Protein AF-A0A3N9NMX8-F1 (afdb_monomer_lite)

pLDDT: mean 79.66, std 17.97, range [36.88, 96.25]

Sequence (139 aa):
MKKQIQIDPLMAEMTDNIFALKDLDHPADLMERALEDVNKAFETLYENYNMSYDEFYTYIQFYNDGLSREIDELWDRIDSDIYDHYEQGTLLSFELNTWKSELIEWKENILAAIRDIIKAEYYDELHTDSTGIAYGEAA

Radius of gyration: 20.15 Å; chains: 1; bounding box: 71×31×55 Å

Secondary structure (DSSP, 8-state):
------HHHHHHHHHHHHHHHHT---HHHHHHHHHHHHHHHHHHHHHHH---HHHHHHHHHHH-HHHHHHHHHHHHHHSSTHHHHHHTT---HHHHHHHHHHHHHHHHHHHHHHHHHHHHHHSGGGTTT----------

Structure (mmCIF, N/CA/C/O backbone):
data_AF-A0A3N9NMX8-F1
#
_entry.id   AF-A0A3N9NMX8-F1
#
loop_
_atom_site.group_PDB
_atom_site.id
_atom_site.type_symbol
_atom_site.label_atom_id
_atom_site.label_alt_id
_atom_site.label_comp_id
_atom_site.label_asym_id
_atom_site.label_entity_id
_atom_site.label_seq_id
_atom_site.pdbx_PDB_ins_code
_atom_site.Cartn_x
_atom_site.Cartn_y
_atom_site.Cartn_z
_atom_site.occupancy
_atom_site.B_iso_or_equiv
_atom_site.auth_seq_id
_atom_site.auth_comp_id
_atom_site.auth_asym_id
_atom_site.auth_atom_id
_atom_site.pdbx_PDB_model_num
ATOM 1 N N . MET A 1 1 ? 14.004 16.207 -25.362 1.00 37.44 1 MET A N 1
ATOM 2 C CA . MET A 1 1 ? 14.351 16.835 -24.070 1.00 37.44 1 MET A CA 1
ATOM 3 C C . MET A 1 1 ? 14.410 15.698 -23.059 1.00 37.44 1 MET A C 1
ATOM 5 O O . MET A 1 1 ? 13.358 15.165 -22.742 1.00 37.44 1 MET A O 1
ATOM 9 N N . LYS A 1 2 ? 15.600 15.206 -22.688 1.00 37.22 2 LYS A N 1
ATOM 10 C CA . LYS A 1 2 ? 15.719 14.101 -21.720 1.00 37.22 2 LYS A CA 1
ATOM 11 C C . LYS A 1 2 ? 15.452 14.686 -20.329 1.00 37.22 2 LYS A C 1
ATOM 13 O O . LYS A 1 2 ? 16.229 15.524 -19.879 1.00 37.22 2 LYS A O 1
ATOM 18 N N . LYS A 1 3 ? 14.321 14.337 -19.704 1.00 44.69 3 LYS A N 1
ATOM 19 C CA . LYS A 1 3 ? 14.079 14.664 -18.293 1.00 44.69 3 LYS A CA 1
ATOM 20 C C . LYS A 1 3 ? 15.057 13.823 -17.480 1.00 44.69 3 LYS A C 1
ATOM 22 O O . LYS A 1 3 ? 15.066 12.604 -17.592 1.00 44.69 3 LYS A O 1
ATOM 27 N N . GLN A 1 4 ? 15.914 14.488 -16.722 1.00 45.00 4 GLN A N 1
ATOM 28 C CA . GLN A 1 4 ? 16.794 13.838 -15.767 1.00 45.00 4 GLN A CA 1
ATOM 29 C C . GLN A 1 4 ? 15.908 13.365 -14.612 1.00 45.00 4 GLN A C 1
ATOM 31 O O . GLN A 1 4 ? 15.436 14.189 -13.829 1.00 45.00 4 GLN A O 1
ATOM 36 N N . ILE A 1 5 ? 15.585 12.071 -14.581 1.00 53.12 5 ILE A N 1
ATOM 37 C CA . ILE A 1 5 ? 14.746 11.499 -13.529 1.00 53.12 5 ILE A CA 1
ATOM 38 C C . ILE A 1 5 ? 15.608 11.411 -12.270 1.00 53.12 5 ILE A C 1
ATOM 40 O O . ILE A 1 5 ? 16.591 10.674 -12.228 1.00 53.12 5 ILE A O 1
ATOM 44 N N . GLN A 1 6 ? 15.286 12.230 -11.270 1.00 55.78 6 GLN A N 1
ATOM 45 C CA . GLN A 1 6 ? 15.929 12.159 -9.966 1.00 55.78 6 GLN A CA 1
ATOM 46 C C . GLN A 1 6 ? 15.169 11.120 -9.149 1.00 55.78 6 GLN A C 1
ATOM 48 O O . GLN A 1 6 ? 14.043 11.358 -8.723 1.00 55.78 6 GLN A O 1
ATOM 53 N N . ILE A 1 7 ? 15.774 9.951 -8.980 1.00 55.81 7 ILE A N 1
ATOM 54 C CA . ILE A 1 7 ? 15.234 8.863 -8.159 1.00 55.81 7 ILE A CA 1
ATOM 55 C C . ILE A 1 7 ? 15.274 9.263 -6.668 1.00 55.81 7 ILE A C 1
ATOM 57 O O . ILE A 1 7 ? 14.380 8.905 -5.909 1.00 55.81 7 ILE A O 1
ATOM 61 N N . ASP A 1 8 ? 16.241 10.089 -6.254 1.00 58.47 8 ASP A N 1
ATOM 62 C CA . ASP A 1 8 ? 16.469 10.440 -4.842 1.00 58.47 8 ASP A CA 1
ATOM 63 C C . ASP A 1 8 ? 15.337 11.253 -4.161 1.00 58.47 8 ASP A C 1
ATOM 65 O O . ASP A 1 8 ? 14.988 10.928 -3.025 1.00 58.47 8 ASP A O 1
ATOM 69 N N . PRO A 1 9 ? 14.703 12.264 -4.796 1.00 60.41 9 PRO A N 1
ATOM 70 C CA . PRO A 1 9 ? 13.600 13.021 -4.193 1.00 60.41 9 PRO A CA 1
ATOM 71 C C . PRO A 1 9 ? 12.318 12.205 -4.005 1.00 60.41 9 PRO A C 1
ATOM 73 O O . PRO A 1 9 ? 11.656 12.352 -2.981 1.00 60.41 9 PRO A O 1
ATOM 76 N N . LEU A 1 10 ? 11.990 11.320 -4.955 1.00 61.47 10 LEU A N 1
ATOM 77 C CA . LEU A 1 10 ? 10.843 10.412 -4.837 1.00 61.47 10 LEU A CA 1
ATOM 78 C C . LEU A 1 10 ? 11.015 9.504 -3.613 1.00 61.47 10 LEU A C 1
ATOM 80 O O . LEU A 1 10 ? 10.112 9.329 -2.804 1.00 61.47 10 LEU A O 1
ATOM 84 N N . MET A 1 11 ? 12.224 8.976 -3.451 1.00 62.09 11 MET A N 1
ATOM 85 C CA . MET A 1 11 ? 12.577 8.044 -2.385 1.00 62.09 11 MET A CA 1
ATOM 86 C C . MET A 1 11 ? 12.572 8.700 -1.000 1.00 62.09 11 MET A C 1
ATOM 88 O O . MET A 1 11 ? 12.169 8.067 -0.020 1.00 62.09 11 MET A O 1
ATOM 92 N N . ALA A 1 12 ? 12.997 9.962 -0.919 1.00 62.44 12 ALA A N 1
ATOM 93 C CA . ALA A 1 12 ? 12.913 10.757 0.301 1.00 62.44 12 ALA A CA 1
ATOM 94 C C . ALA A 1 12 ? 11.449 11.016 0.697 1.00 62.44 12 ALA A C 1
ATOM 96 O O . ALA A 1 12 ? 11.070 10.753 1.836 1.00 62.44 12 ALA A O 1
ATOM 97 N N . GLU A 1 13 ? 10.610 11.421 -0.260 1.00 62.88 13 GLU A N 1
ATOM 98 C CA . GLU A 1 13 ? 9.190 11.693 -0.015 1.00 62.88 13 GLU A CA 1
ATOM 99 C C . GLU A 1 13 ? 8.418 10.441 0.439 1.00 62.88 13 GLU A C 1
ATOM 101 O O . GLU A 1 13 ? 7.654 10.486 1.404 1.00 62.88 13 GLU A O 1
ATOM 106 N N . MET A 1 14 ? 8.679 9.291 -0.189 1.00 62.66 14 MET A N 1
ATOM 107 C CA . MET A 1 14 ? 8.067 8.010 0.190 1.00 62.66 14 MET A CA 1
ATOM 108 C C . MET A 1 14 ? 8.409 7.590 1.628 1.00 62.66 14 MET A C 1
ATOM 110 O O . MET A 1 14 ? 7.581 6.984 2.309 1.00 62.66 14 MET A O 1
ATOM 114 N N . THR A 1 15 ? 9.623 7.909 2.092 1.00 60.22 15 THR A N 1
ATOM 115 C CA . THR A 1 15 ? 10.100 7.547 3.436 1.00 60.22 15 THR A CA 1
ATOM 116 C C . THR A 1 15 ? 9.509 8.463 4.511 1.00 60.22 15 THR A C 1
ATOM 118 O O . THR A 1 15 ? 9.088 7.978 5.562 1.00 60.22 15 THR A O 1
ATOM 121 N N . ASP A 1 16 ? 9.397 9.766 4.240 1.00 63.81 16 ASP A N 1
ATOM 122 C CA . ASP A 1 16 ? 8.788 10.731 5.165 1.00 63.81 16 ASP A CA 1
ATOM 123 C C . ASP A 1 16 ? 7.302 10.417 5.425 1.00 63.81 16 ASP A C 1
ATOM 125 O O . ASP A 1 16 ? 6.828 10.496 6.563 1.00 63.81 16 ASP A O 1
ATOM 129 N N . ASN A 1 17 ? 6.573 9.944 4.409 1.00 64.00 17 ASN A N 1
ATOM 130 C CA . ASN A 1 17 ? 5.152 9.618 4.549 1.00 64.00 17 ASN A CA 1
ATOM 131 C C . ASN A 1 17 ? 4.879 8.362 5.403 1.00 64.00 17 ASN A C 1
ATOM 133 O O . ASN A 1 17 ? 3.765 8.176 5.890 1.00 64.00 17 ASN A O 1
ATOM 137 N N . ILE A 1 18 ? 5.869 7.485 5.621 1.00 61.34 18 ILE A N 1
ATOM 138 C CA . ILE A 1 18 ? 5.726 6.320 6.519 1.00 61.34 18 ILE A CA 1
ATOM 139 C C . ILE A 1 18 ? 5.633 6.767 7.983 1.00 61.34 18 ILE A C 1
ATOM 141 O O . ILE A 1 18 ? 4.845 6.213 8.751 1.00 61.34 18 ILE A O 1
ATOM 145 N N . PHE A 1 19 ? 6.405 7.780 8.380 1.00 62.75 19 PHE A N 1
ATOM 146 C CA . PHE A 1 19 ? 6.339 8.314 9.740 1.00 62.75 19 PHE A CA 1
ATOM 147 C C . PHE A 1 19 ? 5.014 9.034 9.996 1.00 62.75 19 PHE A C 1
ATOM 149 O O . PHE A 1 19 ? 4.415 8.820 11.043 1.00 62.75 19 PHE A O 1
ATOM 156 N N . ALA A 1 20 ? 4.501 9.776 9.010 1.00 67.44 20 ALA A N 1
ATOM 157 C CA . ALA A 1 20 ? 3.212 10.459 9.119 1.00 67.44 20 ALA A CA 1
ATOM 158 C C . ALA A 1 20 ? 2.037 9.492 9.364 1.00 67.44 20 ALA A C 1
ATOM 160 O O . ALA A 1 20 ? 1.167 9.775 10.183 1.00 67.44 20 ALA A O 1
ATOM 161 N N . LEU A 1 21 ? 2.037 8.315 8.725 1.00 69.75 21 LEU A N 1
ATOM 162 C CA . LEU A 1 21 ? 1.029 7.277 8.982 1.00 69.75 21 LEU A CA 1
ATOM 163 C C . LEU A 1 21 ? 1.080 6.758 10.424 1.00 69.75 21 LEU A C 1
ATOM 165 O O . LEU A 1 21 ? 0.054 6.410 11.001 1.00 69.75 21 LEU A O 1
ATOM 169 N N . LYS A 1 22 ? 2.259 6.713 11.052 1.00 70.25 22 LYS A N 1
ATOM 170 C CA . LYS A 1 22 ? 2.388 6.229 12.434 1.00 70.25 22 LYS A CA 1
ATOM 171 C C . LYS A 1 22 ? 1.751 7.159 13.463 1.00 70.25 22 LYS A C 1
ATOM 173 O O . LYS A 1 22 ? 1.395 6.668 14.532 1.00 70.25 22 LYS A O 1
ATOM 178 N N . ASP A 1 23 ? 1.510 8.416 13.118 1.00 74.94 23 ASP A N 1
ATOM 179 C CA . ASP A 1 23 ? 0.943 9.413 14.029 1.00 74.94 23 ASP A CA 1
ATOM 180 C C . ASP A 1 23 ? -0.584 9.572 13.896 1.00 74.94 23 ASP A C 1
ATOM 182 O O . ASP A 1 23 ? -1.200 10.257 14.708 1.00 74.94 23 ASP A O 1
ATOM 186 N N . LEU A 1 24 ? -1.210 8.933 12.899 1.00 77.31 24 LEU A N 1
ATOM 187 C CA . LEU A 1 24 ? -2.664 8.950 12.710 1.00 77.31 24 LEU A CA 1
ATOM 188 C C . LEU A 1 24 ? -3.349 7.833 13.513 1.00 77.31 24 LEU A C 1
ATOM 190 O O . LEU A 1 24 ? -2.875 6.692 13.534 1.00 77.31 24 LEU A O 1
ATOM 194 N N . ASP A 1 25 ? -4.490 8.160 14.122 1.00 79.38 25 ASP A N 1
ATOM 195 C CA . ASP A 1 25 ? -5.290 7.236 14.944 1.00 79.38 25 ASP A CA 1
ATOM 196 C C . ASP A 1 25 ? -6.619 6.827 14.288 1.00 79.38 25 ASP A C 1
ATOM 198 O O . ASP A 1 25 ? -7.234 5.841 14.695 1.00 79.38 25 ASP A O 1
ATOM 202 N N . HIS A 1 26 ? -7.082 7.572 13.280 1.00 87.44 26 HIS A N 1
ATOM 203 C CA . HIS A 1 26 ? -8.355 7.313 12.613 1.00 87.44 26 HIS A CA 1
ATOM 204 C C . HIS A 1 26 ? -8.147 6.383 11.400 1.00 87.44 26 HIS A C 1
ATOM 206 O O . HIS A 1 26 ? -7.376 6.737 10.505 1.00 87.44 26 HIS A O 1
ATOM 212 N N . PRO A 1 27 ? -8.830 5.220 11.313 1.00 88.88 27 PRO A N 1
ATOM 213 C CA . PRO A 1 27 ? -8.626 4.260 10.223 1.00 88.88 27 PRO A CA 1
ATOM 214 C C . PRO A 1 27 ? -8.848 4.839 8.821 1.00 88.88 27 PRO A C 1
ATOM 216 O O . PRO A 1 27 ? -8.068 4.559 7.917 1.00 88.88 27 PRO A O 1
ATOM 219 N N . ALA A 1 28 ? -9.867 5.686 8.635 1.00 88.38 28 ALA A N 1
ATOM 220 C CA . ALA A 1 28 ? -10.104 6.321 7.334 1.00 88.38 28 ALA A CA 1
ATOM 221 C C . ALA A 1 28 ? -8.938 7.228 6.897 1.00 88.38 28 ALA A C 1
ATOM 223 O O . ALA A 1 28 ? -8.463 7.079 5.776 1.00 88.38 28 ALA A O 1
ATOM 224 N N . ASP A 1 29 ? -8.421 8.081 7.789 1.00 89.88 29 ASP A N 1
ATOM 225 C CA . ASP A 1 29 ? -7.286 8.968 7.492 1.00 89.88 29 ASP A CA 1
ATOM 226 C C . ASP A 1 29 ? -6.014 8.160 7.177 1.00 89.88 29 ASP A C 1
ATOM 228 O O . ASP A 1 29 ? -5.238 8.508 6.286 1.00 89.88 29 ASP A O 1
ATOM 232 N N . LEU A 1 30 ? -5.804 7.053 7.901 1.00 89.50 30 LEU A N 1
ATOM 233 C CA . LEU A 1 30 ? -4.703 6.116 7.664 1.00 89.50 30 LEU A CA 1
ATOM 234 C C . LEU A 1 30 ? -4.785 5.501 6.261 1.00 89.50 30 LEU A C 1
ATOM 236 O O . LEU A 1 30 ? -3.800 5.525 5.520 1.00 89.50 30 LEU A O 1
ATOM 240 N N . MET A 1 31 ? -5.953 4.967 5.900 1.00 91.50 31 MET A N 1
ATOM 241 C CA . MET A 1 31 ? -6.200 4.362 4.592 1.00 91.50 31 MET A CA 1
ATOM 242 C C . MET A 1 31 ? -6.054 5.389 3.466 1.00 91.50 31 MET A C 1
ATOM 244 O O . MET A 1 31 ? -5.329 5.142 2.505 1.00 91.50 31 MET A O 1
ATOM 248 N N . GLU A 1 32 ? -6.703 6.550 3.594 1.00 91.00 32 GLU A N 1
ATOM 249 C CA . GLU A 1 32 ? -6.636 7.633 2.609 1.00 91.00 32 GLU A CA 1
ATOM 250 C C . GLU A 1 32 ? -5.183 8.008 2.328 1.00 91.00 32 GLU A C 1
ATOM 252 O O . GLU A 1 32 ? -4.748 7.997 1.176 1.00 91.00 32 GLU A O 1
ATOM 257 N N . ARG A 1 33 ? -4.391 8.227 3.381 1.00 90.38 33 ARG A N 1
ATOM 258 C CA . ARG A 1 33 ? -2.990 8.604 3.226 1.00 90.38 33 ARG A CA 1
ATOM 259 C C . ARG A 1 33 ? -2.140 7.501 2.587 1.00 90.38 33 ARG A C 1
ATOM 261 O O . ARG A 1 33 ? -1.277 7.798 1.763 1.00 90.38 33 ARG A O 1
ATOM 268 N N . ALA A 1 34 ? -2.370 6.238 2.942 1.00 91.38 34 ALA A N 1
ATOM 269 C CA . ALA A 1 34 ? -1.657 5.117 2.332 1.00 91.38 34 ALA A CA 1
ATOM 270 C C . ALA A 1 34 ? -1.981 4.983 0.833 1.00 91.38 34 ALA A C 1
ATOM 272 O O . ALA A 1 34 ? -1.073 4.776 0.025 1.00 91.38 34 ALA A O 1
ATOM 273 N N . LEU A 1 35 ? -3.250 5.159 0.456 1.00 92.06 35 LEU A N 1
ATOM 274 C CA . LEU A 1 35 ? -3.692 5.144 -0.938 1.00 92.06 35 LEU A CA 1
ATOM 275 C C . LEU A 1 35 ? -3.134 6.327 -1.730 1.00 92.06 35 LEU A C 1
ATOM 277 O O . LEU A 1 35 ? -2.697 6.132 -2.861 1.00 92.06 35 LEU A O 1
ATOM 281 N N . GLU A 1 36 ? -3.104 7.534 -1.159 1.00 91.50 36 GLU A N 1
ATOM 282 C CA . GLU A 1 36 ? -2.463 8.701 -1.783 1.00 91.50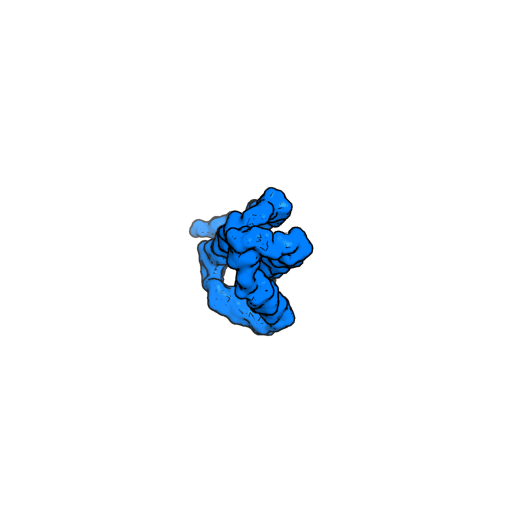 36 GLU A CA 1
ATOM 283 C C . GLU A 1 36 ? -0.996 8.423 -2.130 1.00 91.50 36 GLU A C 1
ATOM 285 O O . GLU A 1 36 ? -0.560 8.691 -3.251 1.00 91.50 36 GLU A O 1
ATOM 290 N N . ASP A 1 37 ? -0.241 7.853 -1.187 1.00 88.88 37 ASP A N 1
ATOM 291 C CA . ASP A 1 37 ? 1.175 7.543 -1.384 1.00 88.88 37 ASP A CA 1
ATOM 292 C C . ASP A 1 37 ? 1.390 6.513 -2.497 1.00 88.88 37 ASP A C 1
ATOM 294 O O . ASP A 1 37 ? 2.258 6.688 -3.357 1.00 88.88 37 ASP A O 1
ATOM 298 N N . VAL A 1 38 ? 0.591 5.444 -2.492 1.00 92.06 38 VAL A N 1
ATOM 299 C CA . VAL A 1 38 ? 0.648 4.394 -3.514 1.00 92.06 38 VAL A CA 1
ATOM 300 C C . VAL A 1 38 ? 0.238 4.939 -4.883 1.00 92.06 38 VAL A C 1
ATOM 302 O O . VAL A 1 38 ? 0.949 4.720 -5.865 1.00 92.06 38 VAL A O 1
ATOM 305 N N . ASN A 1 39 ? -0.847 5.711 -4.957 1.00 92.31 39 ASN A N 1
ATOM 306 C CA . ASN A 1 39 ? -1.303 6.332 -6.200 1.00 92.31 39 ASN A CA 1
ATOM 307 C C . ASN A 1 39 ? -0.240 7.259 -6.780 1.00 92.31 39 ASN A C 1
ATOM 309 O O . ASN A 1 39 ? 0.084 7.153 -7.959 1.00 92.31 39 ASN A O 1
ATOM 313 N N . LYS A 1 40 ? 0.378 8.104 -5.952 1.00 90.06 40 LYS A N 1
ATOM 314 C CA . LYS A 1 40 ? 1.456 8.992 -6.391 1.00 90.06 40 LYS A CA 1
ATOM 315 C C . LYS A 1 40 ? 2.671 8.222 -6.918 1.00 90.06 40 LYS A C 1
ATOM 317 O O . LYS A 1 40 ? 3.316 8.646 -7.883 1.00 90.06 40 LYS A O 1
ATOM 322 N N . ALA A 1 41 ? 3.000 7.085 -6.307 1.00 89.44 41 ALA A N 1
ATOM 323 C CA . ALA A 1 41 ? 4.064 6.219 -6.801 1.00 89.44 41 ALA A CA 1
ATOM 324 C C . ALA A 1 41 ? 3.721 5.620 -8.175 1.00 89.44 41 ALA A C 1
ATOM 326 O O . ALA A 1 41 ? 4.575 5.618 -9.063 1.00 89.44 41 ALA A O 1
ATOM 327 N N . PHE A 1 42 ? 2.474 5.193 -8.387 1.00 91.94 42 PHE A N 1
ATOM 328 C CA . PHE A 1 42 ? 2.007 4.714 -9.690 1.00 91.94 42 PHE A CA 1
ATOM 329 C C . PHE A 1 42 ? 1.924 5.818 -10.747 1.00 91.94 42 PHE A C 1
ATOM 331 O O . PHE A 1 42 ? 2.332 5.593 -11.883 1.00 91.94 42 PHE A O 1
ATOM 338 N N . GLU A 1 43 ? 1.473 7.022 -10.391 1.00 90.12 43 GLU A N 1
ATOM 339 C CA . GLU A 1 43 ? 1.526 8.192 -11.274 1.00 90.12 43 GLU A CA 1
ATOM 340 C C . GLU A 1 43 ? 2.964 8.462 -11.712 1.00 90.12 43 GLU A C 1
ATOM 342 O O . GLU A 1 43 ? 3.235 8.624 -12.896 1.00 90.12 43 GLU A O 1
ATOM 347 N N . THR A 1 44 ? 3.912 8.415 -10.776 1.00 86.56 44 THR A N 1
ATOM 348 C CA . THR A 1 44 ? 5.336 8.593 -11.079 1.00 86.56 44 THR A CA 1
ATOM 349 C C . THR A 1 44 ? 5.858 7.498 -12.009 1.00 86.56 44 THR A C 1
ATOM 351 O O . THR A 1 44 ? 6.614 7.793 -12.941 1.00 86.56 44 THR A O 1
ATOM 354 N N . LEU A 1 45 ? 5.465 6.245 -11.767 1.00 88.06 45 LEU A N 1
ATOM 355 C CA . LEU A 1 45 ? 5.826 5.102 -12.599 1.00 88.06 45 LEU A CA 1
ATOM 356 C C . LEU A 1 45 ? 5.299 5.278 -14.033 1.00 88.06 45 LEU A C 1
ATOM 358 O O . LEU A 1 45 ? 6.045 5.128 -15.000 1.00 88.06 45 LEU A O 1
ATOM 362 N N . TYR A 1 46 ? 4.046 5.697 -14.177 1.00 89.38 46 TYR A N 1
ATOM 363 C CA . TYR A 1 46 ? 3.430 5.933 -15.475 1.00 89.38 46 TYR A CA 1
ATOM 364 C C . TYR A 1 46 ? 4.014 7.163 -16.188 1.00 89.38 46 TYR A C 1
ATOM 366 O O . TYR A 1 46 ? 4.425 7.078 -17.342 1.00 89.38 46 TYR A O 1
ATOM 374 N N . GLU A 1 47 ? 4.113 8.310 -15.519 1.00 88.12 47 GLU A N 1
ATOM 375 C CA . GLU A 1 47 ? 4.564 9.561 -16.137 1.00 88.12 47 GLU A CA 1
ATOM 376 C C . GLU A 1 47 ? 6.031 9.528 -16.576 1.00 88.12 47 GLU A C 1
ATOM 378 O O . GLU A 1 47 ? 6.387 10.139 -17.589 1.00 88.12 47 GLU A O 1
ATOM 383 N N . ASN A 1 48 ? 6.891 8.851 -15.810 1.00 86.25 48 ASN A N 1
ATOM 384 C CA . ASN A 1 48 ? 8.331 8.850 -16.065 1.00 86.25 48 ASN A CA 1
ATOM 385 C C . ASN A 1 48 ? 8.816 7.601 -16.803 1.00 86.25 48 ASN A C 1
ATOM 387 O O . ASN A 1 48 ? 9.803 7.696 -17.533 1.00 86.25 48 ASN A O 1
ATOM 391 N N . TYR A 1 49 ? 8.135 6.466 -16.636 1.00 86.25 49 TYR A N 1
ATOM 392 C CA . TYR A 1 49 ? 8.569 5.174 -17.178 1.00 86.25 49 TYR A CA 1
ATOM 393 C C . TYR A 1 49 ? 7.526 4.521 -18.093 1.00 86.25 49 TYR A C 1
ATOM 395 O O . TYR A 1 49 ? 7.812 3.489 -18.696 1.00 86.25 49 TYR A O 1
ATOM 403 N N . ASN A 1 50 ? 6.350 5.143 -18.257 1.00 89.88 50 ASN A N 1
ATOM 404 C CA . ASN A 1 50 ? 5.255 4.675 -19.111 1.00 89.88 50 ASN A CA 1
ATOM 405 C C . ASN A 1 50 ? 4.833 3.230 -18.802 1.00 89.88 50 ASN A C 1
ATOM 407 O O . ASN A 1 50 ? 4.493 2.478 -19.711 1.00 89.88 50 ASN A O 1
ATOM 411 N N . MET A 1 51 ? 4.873 2.856 -17.521 1.00 91.38 51 MET A N 1
ATOM 412 C CA . MET A 1 51 ? 4.404 1.565 -17.031 1.00 91.38 51 MET A CA 1
ATOM 413 C C . MET A 1 51 ? 3.092 1.759 -16.273 1.00 91.38 51 MET A C 1
ATOM 415 O O . MET A 1 51 ? 3.003 2.545 -15.330 1.00 91.38 51 MET A O 1
ATOM 419 N N . SER A 1 52 ? 2.060 1.062 -16.733 1.00 93.50 52 SER A N 1
ATOM 420 C CA . SER A 1 52 ? 0.739 1.025 -16.110 1.00 93.50 52 SER A CA 1
ATOM 421 C C . SER A 1 52 ? 0.703 0.107 -14.885 1.00 93.50 52 SER A C 1
ATOM 423 O O . SER A 1 52 ? 1.600 -0.707 -14.666 1.00 93.50 52 SER A O 1
ATOM 425 N N . TYR A 1 53 ? -0.372 0.209 -14.100 1.00 90.81 53 TYR A N 1
ATOM 426 C CA . TYR A 1 53 ? -0.624 -0.689 -12.971 1.00 90.81 53 TYR A CA 1
ATOM 427 C C . TYR A 1 53 ? -0.664 -2.168 -13.395 1.00 90.81 53 TYR A C 1
ATOM 429 O O . TYR A 1 53 ? -0.034 -3.004 -12.754 1.00 90.81 53 TYR A O 1
ATOM 437 N N . ASP A 1 54 ? -1.339 -2.490 -14.504 1.00 93.56 54 ASP A N 1
ATOM 438 C CA . ASP A 1 54 ? -1.452 -3.871 -14.994 1.00 93.56 54 ASP A CA 1
ATOM 439 C C . ASP A 1 54 ? -0.088 -4.440 -15.412 1.00 93.56 54 ASP A C 1
ATOM 441 O O . ASP A 1 54 ? 0.215 -5.609 -15.159 1.00 93.56 54 ASP A O 1
ATOM 445 N N . GLU A 1 55 ? 0.760 -3.613 -16.031 1.00 94.12 55 GLU A N 1
ATOM 446 C CA . GLU A 1 55 ? 2.127 -3.991 -16.405 1.00 94.12 55 GLU A CA 1
ATOM 447 C C . GLU A 1 55 ? 3.013 -4.177 -15.174 1.00 94.12 55 GLU A C 1
ATOM 449 O O . GLU A 1 55 ? 3.737 -5.168 -15.101 1.00 94.12 55 GLU A O 1
ATOM 454 N N . PHE A 1 56 ? 2.912 -3.282 -14.185 1.00 94.62 56 PHE A N 1
ATOM 455 C CA . PHE A 1 56 ? 3.564 -3.446 -12.886 1.00 94.62 56 PHE A CA 1
ATOM 456 C C . PHE A 1 56 ? 3.166 -4.772 -12.234 1.00 94.62 56 PHE A C 1
ATOM 458 O O . PHE A 1 56 ? 4.027 -5.549 -11.821 1.00 94.62 56 PHE A O 1
ATOM 465 N N . TYR A 1 57 ? 1.865 -5.050 -12.166 1.00 93.19 57 TYR A N 1
ATOM 466 C CA . TYR A 1 57 ? 1.354 -6.220 -11.470 1.00 93.19 57 TYR A CA 1
ATOM 467 C C . TYR A 1 57 ? 1.748 -7.517 -12.196 1.00 93.19 57 TYR A C 1
ATOM 469 O O . TYR A 1 57 ? 2.232 -8.469 -11.586 1.00 93.19 57 TYR A O 1
ATOM 477 N N . THR A 1 58 ? 1.675 -7.517 -13.529 1.00 94.44 58 THR A N 1
ATOM 478 C CA . THR A 1 58 ? 2.183 -8.619 -14.363 1.00 94.44 58 THR A CA 1
ATOM 479 C C . THR A 1 58 ? 3.684 -8.836 -14.154 1.00 94.44 58 THR A C 1
ATOM 481 O O . THR A 1 58 ? 4.142 -9.978 -14.066 1.00 94.44 58 THR A O 1
ATOM 484 N N . TYR A 1 59 ? 4.461 -7.753 -14.055 1.00 93.81 59 TYR A N 1
ATOM 485 C CA . TYR A 1 59 ? 5.899 -7.824 -13.816 1.00 93.81 59 TYR A CA 1
ATOM 486 C C . TYR A 1 59 ? 6.200 -8.483 -12.467 1.00 93.81 59 TYR A C 1
ATOM 488 O O . TYR A 1 59 ? 6.971 -9.444 -12.415 1.00 93.81 59 TYR A O 1
ATOM 496 N N . ILE A 1 60 ? 5.587 -8.014 -11.374 1.00 94.75 60 ILE A N 1
ATOM 497 C CA . ILE A 1 60 ? 5.862 -8.581 -10.047 1.00 94.75 60 ILE A CA 1
ATOM 498 C C . ILE A 1 60 ? 5.418 -10.040 -9.961 1.00 94.75 60 ILE A C 1
ATOM 500 O O . ILE A 1 60 ? 6.158 -10.839 -9.404 1.00 94.75 60 ILE A O 1
ATOM 504 N N . GLN A 1 61 ? 4.298 -10.429 -10.576 1.00 93.75 61 GLN A N 1
ATOM 505 C CA . GLN A 1 61 ? 3.874 -11.831 -10.616 1.00 93.75 61 GLN A CA 1
ATOM 506 C C . GLN A 1 61 ? 4.902 -12.718 -11.320 1.00 93.75 61 GLN A C 1
ATOM 508 O O . GLN A 1 61 ? 5.191 -13.827 -10.874 1.00 93.75 61 GLN A O 1
ATOM 513 N N . PHE A 1 62 ? 5.484 -12.232 -12.416 1.00 92.81 62 PHE A N 1
ATOM 514 C CA . PHE A 1 62 ? 6.445 -13.009 -13.187 1.00 92.81 62 PHE A CA 1
ATOM 515 C C . PHE A 1 62 ? 7.809 -13.125 -12.493 1.00 92.81 62 PHE A C 1
ATOM 517 O O . PHE A 1 62 ? 8.403 -14.205 -12.466 1.00 92.81 62 PHE A O 1
ATOM 524 N N . TYR A 1 63 ? 8.319 -12.022 -11.940 1.00 91.56 63 TYR A N 1
ATOM 525 C CA . TYR A 1 63 ? 9.671 -11.960 -11.378 1.00 91.56 63 TYR A CA 1
ATOM 526 C C . TYR A 1 63 ? 9.730 -12.232 -9.871 1.00 91.56 63 TYR A C 1
ATOM 528 O O . TYR A 1 63 ? 10.785 -12.614 -9.361 1.00 91.56 63 TYR A O 1
ATOM 536 N N . ASN A 1 64 ? 8.621 -12.053 -9.153 1.00 91.50 64 ASN A N 1
ATOM 537 C CA . ASN A 1 64 ? 8.517 -12.257 -7.712 1.00 91.50 64 ASN A CA 1
ATOM 538 C C . ASN A 1 64 ? 7.078 -12.608 -7.277 1.00 91.50 64 ASN A C 1
ATOM 540 O O . ASN A 1 64 ? 6.438 -11.877 -6.520 1.00 91.50 64 ASN A O 1
ATOM 544 N N . ASP A 1 65 ? 6.588 -13.764 -7.733 1.00 92.62 65 ASP A N 1
ATOM 545 C CA . ASP A 1 65 ? 5.274 -14.327 -7.369 1.00 92.62 65 ASP A CA 1
ATOM 546 C C . ASP A 1 65 ? 5.019 -14.337 -5.847 1.00 92.62 65 ASP A C 1
ATOM 548 O O . ASP A 1 65 ? 3.914 -14.070 -5.380 1.00 92.62 65 ASP A O 1
ATOM 552 N N . GLY A 1 66 ? 6.073 -14.568 -5.053 1.00 94.44 66 GLY A N 1
ATOM 553 C CA . GLY A 1 66 ? 6.003 -14.524 -3.593 1.00 94.44 66 GLY A CA 1
ATOM 554 C C . GLY A 1 66 ? 5.572 -13.157 -3.057 1.00 94.44 66 GLY A C 1
ATOM 555 O O . GLY A 1 66 ? 4.642 -13.100 -2.257 1.00 94.44 66 GLY A O 1
ATOM 556 N N . LEU A 1 67 ? 6.208 -12.081 -3.531 1.00 93.62 67 LEU A N 1
ATOM 557 C CA . LEU A 1 67 ? 5.864 -10.708 -3.154 1.00 93.62 67 LEU A CA 1
ATOM 558 C C . LEU A 1 67 ? 4.486 -10.296 -3.680 1.00 93.62 67 LEU A C 1
ATOM 560 O O . LEU A 1 67 ? 3.746 -9.633 -2.963 1.00 93.62 67 LEU A O 1
ATOM 564 N N . SER A 1 68 ? 4.123 -10.702 -4.904 1.00 94.31 68 SER A N 1
ATOM 565 C CA . SER A 1 68 ? 2.782 -10.429 -5.443 1.00 94.31 68 SER A CA 1
ATOM 566 C C . SER A 1 68 ? 1.702 -10.999 -4.529 1.00 94.31 68 SER A C 1
ATOM 568 O O . SER A 1 68 ? 0.791 -10.281 -4.130 1.00 94.31 68 SER A O 1
ATOM 570 N N . ARG A 1 69 ? 1.839 -12.271 -4.143 1.00 95.62 69 ARG A N 1
ATOM 571 C CA . ARG A 1 69 ? 0.892 -12.921 -3.237 1.00 95.62 69 ARG A CA 1
ATOM 572 C C . ARG A 1 69 ? 0.877 -12.269 -1.856 1.00 95.62 69 ARG A C 1
ATOM 574 O O . ARG A 1 69 ? -0.184 -12.151 -1.262 1.00 95.62 69 ARG A O 1
ATOM 581 N N . GLU A 1 70 ? 2.028 -11.851 -1.339 1.00 96.19 70 GLU A N 1
ATOM 582 C CA . GLU A 1 70 ? 2.104 -11.153 -0.052 1.00 96.19 70 GLU A CA 1
ATOM 583 C C . GLU A 1 70 ? 1.345 -9.816 -0.079 1.00 96.19 70 GLU A C 1
ATOM 585 O O . GLU A 1 70 ? 0.616 -9.512 0.864 1.00 96.19 70 GLU A O 1
ATOM 590 N N . ILE A 1 71 ? 1.460 -9.049 -1.170 1.00 94.94 71 ILE A N 1
ATOM 591 C CA . ILE A 1 71 ? 0.697 -7.808 -1.377 1.00 94.94 71 ILE A CA 1
ATOM 592 C C . ILE A 1 71 ? -0.809 -8.094 -1.397 1.00 94.94 71 ILE A C 1
ATOM 594 O O . ILE A 1 71 ? -1.558 -7.383 -0.726 1.00 94.94 71 ILE A O 1
ATOM 598 N N . ASP A 1 72 ? -1.246 -9.130 -2.118 1.00 94.69 72 ASP A N 1
ATOM 599 C CA . ASP A 1 72 ? -2.664 -9.510 -2.185 1.00 94.69 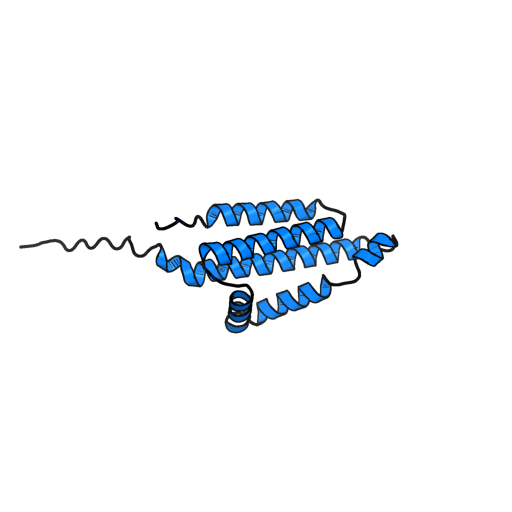72 ASP A CA 1
ATOM 600 C C . ASP A 1 72 ? -3.190 -9.961 -0.814 1.00 94.69 72 ASP A C 1
ATOM 602 O O . ASP A 1 72 ? -4.232 -9.503 -0.355 1.00 94.69 72 ASP A O 1
ATOM 606 N N . GLU A 1 73 ? -2.436 -10.814 -0.115 1.00 95.38 73 GLU A N 1
ATOM 607 C CA . GLU A 1 73 ? -2.801 -11.310 1.213 1.00 95.38 73 GLU A CA 1
ATOM 608 C C . GLU A 1 73 ? -2.866 -10.185 2.254 1.00 95.38 73 GLU A C 1
ATOM 610 O O . GLU A 1 73 ? -3.680 -10.250 3.176 1.00 95.38 73 GLU A O 1
ATOM 615 N N . LEU A 1 74 ? -1.999 -9.174 2.152 1.00 96.06 74 LEU A N 1
ATOM 616 C CA . LEU A 1 74 ? -2.071 -7.984 2.996 1.00 96.06 74 LEU A CA 1
ATOM 617 C C . LEU A 1 74 ? -3.300 -7.142 2.655 1.00 96.06 74 LEU A C 1
ATOM 619 O O . LEU A 1 74 ? -4.000 -6.716 3.570 1.00 96.06 74 LEU A O 1
ATOM 623 N N . TRP A 1 75 ? -3.587 -6.935 1.366 1.00 94.94 75 TRP A N 1
ATOM 624 C CA . TRP A 1 75 ? -4.773 -6.199 0.935 1.00 94.94 75 TRP A CA 1
ATOM 625 C C . TRP A 1 75 ? -6.058 -6.840 1.466 1.00 94.94 75 TRP A C 1
ATOM 627 O O . TRP A 1 75 ? -6.872 -6.140 2.056 1.00 94.94 75 TRP A O 1
ATOM 637 N N . ASP A 1 76 ? -6.193 -8.164 1.371 1.00 93.50 76 ASP A N 1
ATOM 638 C CA . ASP A 1 76 ? -7.354 -8.894 1.896 1.00 93.50 76 ASP A CA 1
ATOM 639 C C . ASP A 1 76 ? -7.536 -8.724 3.419 1.00 93.50 76 ASP A C 1
ATOM 641 O O . ASP A 1 76 ? -8.658 -8.753 3.923 1.00 93.50 76 ASP A O 1
ATOM 645 N N . ARG A 1 77 ? -6.443 -8.556 4.180 1.00 92.44 77 ARG A N 1
ATOM 646 C CA . ARG A 1 77 ? -6.503 -8.286 5.632 1.00 92.44 77 ARG A CA 1
ATOM 647 C C . ARG A 1 77 ? -6.859 -6.830 5.934 1.00 92.44 77 ARG A C 1
ATOM 649 O O . ARG A 1 77 ? -7.579 -6.549 6.895 1.00 92.44 77 ARG A O 1
ATOM 656 N N . ILE A 1 78 ? -6.372 -5.911 5.107 1.00 91.81 78 ILE A N 1
ATOM 657 C CA . ILE A 1 78 ? -6.635 -4.475 5.216 1.00 91.81 78 ILE A CA 1
ATOM 658 C C . ILE A 1 78 ? -8.081 -4.144 4.831 1.00 91.81 78 ILE A C 1
ATOM 660 O O . ILE A 1 78 ? -8.693 -3.316 5.509 1.00 91.81 78 ILE A O 1
ATOM 664 N N . ASP A 1 79 ? -8.620 -4.797 3.796 1.00 85.06 79 ASP A N 1
ATOM 665 C CA . ASP A 1 79 ? -10.017 -4.731 3.331 1.00 85.06 79 ASP A CA 1
ATOM 666 C C . ASP A 1 79 ? -10.961 -5.505 4.275 1.00 85.06 79 ASP A C 1
ATOM 668 O O . ASP A 1 79 ? -11.810 -6.303 3.878 1.00 85.06 79 ASP A O 1
ATOM 672 N N . SER A 1 80 ? -10.762 -5.302 5.576 1.00 81.12 80 SER A N 1
ATOM 673 C CA . SER A 1 80 ? -11.593 -5.815 6.659 1.00 81.12 80 SER A CA 1
ATOM 674 C C . SER A 1 80 ? -12.518 -4.723 7.203 1.00 81.12 80 SER A C 1
ATOM 676 O O . SER A 1 80 ? -12.398 -3.536 6.895 1.00 81.12 80 SER A O 1
ATOM 678 N N . ASP A 1 81 ? -13.454 -5.113 8.063 1.00 83.12 81 ASP A N 1
ATOM 679 C CA . ASP A 1 81 ? -14.478 -4.270 8.688 1.00 83.12 81 ASP A CA 1
ATOM 680 C C . ASP A 1 81 ? -13.941 -3.350 9.808 1.00 83.12 81 ASP A C 1
ATOM 682 O O . ASP A 1 81 ? -14.669 -2.950 10.720 1.00 83.12 81 ASP A O 1
ATOM 686 N N . ILE A 1 82 ? -12.669 -2.937 9.718 1.00 86.25 82 ILE A N 1
ATOM 687 C CA . 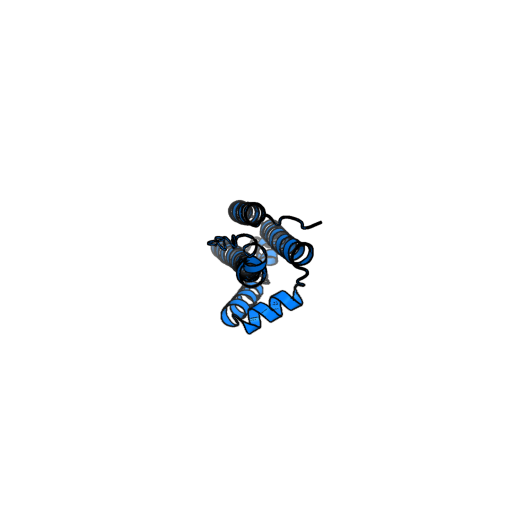ILE A 1 82 ? -12.000 -2.078 10.707 1.00 86.25 82 ILE A CA 1
ATOM 688 C C . ILE A 1 82 ? -12.759 -0.764 10.936 1.00 86.25 82 ILE A C 1
ATOM 690 O O . ILE A 1 82 ? -12.838 -0.265 12.061 1.00 86.25 82 ILE A O 1
ATOM 694 N N . TYR A 1 83 ? -13.343 -0.212 9.868 1.00 83.62 83 TYR A N 1
ATOM 695 C CA . TYR A 1 83 ? -14.100 1.031 9.918 1.00 83.62 83 TYR A CA 1
ATOM 696 C C . TYR A 1 83 ? -15.436 0.838 10.641 1.00 83.62 83 TYR A C 1
ATOM 698 O O . TYR A 1 83 ? -15.810 1.666 11.468 1.00 83.62 83 TYR A O 1
ATOM 706 N N . ASP A 1 84 ? -16.105 -0.295 10.427 1.00 85.69 84 ASP A N 1
ATOM 707 C CA . ASP A 1 84 ? -17.348 -0.617 11.127 1.00 85.69 84 ASP A CA 1
ATOM 708 C C . ASP A 1 84 ? -17.095 -0.805 12.628 1.00 85.69 84 ASP A C 1
ATOM 710 O O . ASP A 1 84 ? -17.854 -0.292 13.454 1.00 85.69 84 ASP A O 1
ATOM 714 N N . HIS A 1 85 ? -15.998 -1.474 13.001 1.00 87.44 85 HIS A N 1
ATOM 715 C CA . HIS A 1 85 ? -15.589 -1.608 14.401 1.00 87.44 85 HIS A CA 1
ATOM 716 C C . HIS A 1 85 ? -15.258 -0.250 15.039 1.00 87.44 85 HIS A C 1
ATOM 718 O O . HIS A 1 85 ? -15.567 -0.014 16.213 1.00 87.44 85 HIS A O 1
ATOM 724 N N . TYR A 1 86 ? -14.628 0.650 14.280 1.00 87.75 86 TYR A N 1
ATOM 725 C CA . TYR A 1 86 ? -14.310 2.002 14.732 1.00 87.75 86 TYR A CA 1
ATOM 726 C C . TYR A 1 86 ? -15.580 2.824 14.991 1.00 87.75 86 TYR A C 1
ATOM 728 O O . TYR A 1 86 ? -15.759 3.340 16.096 1.00 87.75 86 TYR A O 1
ATOM 736 N N . GLU A 1 87 ? -16.499 2.877 14.021 1.00 88.00 87 GLU A N 1
ATOM 737 C CA . GLU A 1 87 ? -17.769 3.617 14.112 1.00 88.00 87 GLU A CA 1
ATOM 738 C C . GLU A 1 87 ? -18.673 3.097 15.240 1.00 88.00 87 GLU A C 1
ATOM 740 O O . GLU A 1 87 ? -19.381 3.862 15.898 1.00 88.00 87 GLU A O 1
ATOM 745 N N . GLN A 1 88 ? -18.631 1.790 15.513 1.00 91.75 88 GLN A N 1
ATOM 746 C CA . GLN A 1 88 ? -19.389 1.166 16.600 1.00 91.75 88 GLN A CA 1
ATOM 747 C C . GLN A 1 88 ? -18.719 1.319 17.975 1.00 91.75 88 GLN A C 1
ATOM 749 O O . GLN A 1 88 ? -19.316 0.955 18.993 1.00 91.75 88 GLN A O 1
ATOM 754 N N . GLY A 1 89 ? -17.492 1.850 18.034 1.00 88.50 89 GLY A N 1
ATOM 755 C CA . GLY A 1 89 ? -16.709 1.956 19.266 1.00 88.50 89 GLY A CA 1
ATOM 756 C C . GLY A 1 89 ? -16.294 0.597 19.840 1.00 88.50 89 GLY A C 1
ATOM 757 O O . GLY A 1 89 ? -16.037 0.490 21.041 1.00 88.50 89 GLY A O 1
ATOM 758 N N . THR A 1 90 ? -16.265 -0.446 19.007 1.00 91.94 90 THR A N 1
ATOM 759 C CA . THR A 1 90 ? -15.882 -1.815 19.380 1.00 91.94 90 THR A CA 1
ATOM 760 C C . THR A 1 90 ? -14.442 -2.141 19.013 1.00 91.94 90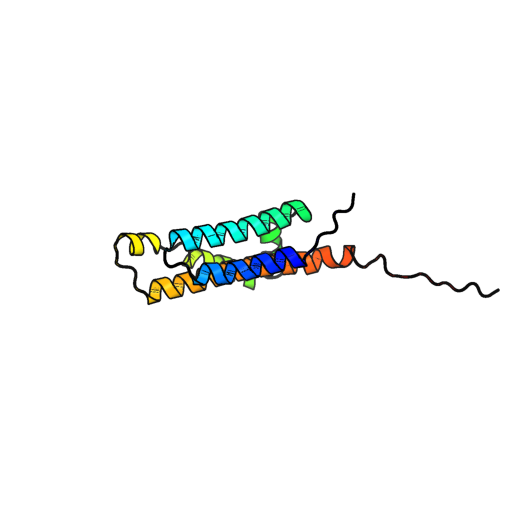 THR A C 1
ATOM 762 O O . THR A 1 90 ? -13.944 -3.178 19.444 1.00 91.94 90 THR A O 1
ATOM 765 N N . LEU A 1 91 ? -13.772 -1.266 18.256 1.00 90.44 91 LEU A N 1
ATOM 766 C CA . LEU A 1 91 ? -12.402 -1.476 17.814 1.00 90.44 91 LEU A CA 1
ATOM 767 C C . LEU A 1 91 ? -11.429 -1.520 18.993 1.00 90.44 91 LEU A C 1
ATOM 769 O O . LEU A 1 91 ? -11.238 -0.537 19.717 1.00 90.44 91 LEU A O 1
ATOM 773 N N . LEU A 1 92 ? -10.780 -2.666 19.170 1.00 90.25 92 LEU A N 1
ATOM 774 C CA . LEU A 1 92 ? -9.778 -2.846 20.207 1.00 90.25 92 LEU A CA 1
ATOM 775 C C . LEU A 1 92 ? -8.435 -2.283 19.739 1.00 90.25 92 LEU A C 1
ATOM 777 O O . LEU A 1 92 ? -8.071 -2.337 18.567 1.00 90.25 92 LEU A O 1
ATOM 781 N N . SER A 1 93 ? -7.641 -1.772 20.681 1.00 87.50 93 SER A N 1
ATOM 782 C CA . SER A 1 93 ? -6.352 -1.152 20.353 1.00 87.50 93 SER A CA 1
ATOM 783 C C . SER A 1 93 ? -5.365 -2.120 19.697 1.00 87.50 93 SER A C 1
ATOM 785 O O . SER A 1 93 ? -4.547 -1.692 18.890 1.00 87.50 93 SER A O 1
ATOM 787 N N . PHE A 1 94 ? -5.418 -3.418 20.017 1.00 89.75 94 PHE A N 1
ATOM 788 C CA . PHE A 1 94 ? -4.571 -4.401 19.340 1.00 89.75 94 PHE A CA 1
ATOM 789 C C . PHE A 1 94 ? -5.018 -4.638 17.892 1.00 89.75 94 PHE A C 1
ATOM 791 O O . PHE A 1 94 ? -4.155 -4.776 17.039 1.00 89.75 94 PHE A O 1
ATOM 798 N N . GLU A 1 95 ? -6.327 -4.626 17.613 1.00 90.00 95 GLU A N 1
ATOM 799 C CA . GLU A 1 95 ? -6.875 -4.784 16.258 1.00 90.00 95 GLU A CA 1
ATOM 800 C C . GLU A 1 95 ? -6.457 -3.599 15.388 1.00 90.00 95 GLU A C 1
ATOM 802 O O . GLU A 1 95 ? -5.897 -3.794 14.314 1.00 90.00 95 GLU A O 1
ATOM 807 N N . LEU A 1 96 ? -6.612 -2.375 15.910 1.00 89.38 96 LEU A N 1
ATOM 808 C CA . LEU A 1 96 ? -6.146 -1.159 15.243 1.00 89.38 96 LEU A CA 1
ATOM 809 C C . LEU A 1 96 ? -4.636 -1.195 14.969 1.00 89.38 96 LEU A C 1
ATOM 811 O O . LEU A 1 96 ? -4.197 -0.844 13.878 1.00 89.38 96 LEU A O 1
ATOM 815 N N . ASN A 1 97 ? -3.831 -1.614 15.949 1.00 90.06 97 ASN A N 1
ATOM 816 C CA . ASN A 1 97 ? -2.379 -1.677 15.784 1.00 90.06 97 ASN A CA 1
ATOM 817 C C . ASN A 1 97 ? -1.955 -2.739 14.763 1.00 90.06 97 ASN A C 1
ATOM 819 O O . ASN A 1 97 ? -1.059 -2.471 13.968 1.00 90.06 97 ASN A O 1
ATOM 823 N N . THR A 1 98 ? -2.589 -3.915 14.769 1.00 91.88 98 THR A N 1
ATOM 824 C CA . THR A 1 98 ? -2.340 -4.961 13.768 1.00 91.88 98 THR A CA 1
ATOM 825 C C . THR A 1 98 ? -2.693 -4.458 12.376 1.00 91.88 98 THR A C 1
ATOM 827 O O . THR A 1 98 ? -1.827 -4.463 11.506 1.00 91.88 98 THR A O 1
ATOM 830 N N . TRP A 1 99 ? -3.902 -3.924 12.201 1.00 94.06 99 TRP A N 1
ATOM 831 C CA . TRP A 1 99 ? -4.351 -3.382 10.921 1.00 94.06 99 TRP A CA 1
ATOM 832 C C . TRP A 1 99 ? -3.426 -2.266 10.411 1.00 94.06 99 TRP A C 1
ATOM 834 O O . TRP A 1 99 ? -3.041 -2.240 9.246 1.00 94.06 99 TRP A O 1
ATOM 844 N N . LYS A 1 100 ? -2.978 -1.371 11.300 1.00 91.75 100 LYS A N 1
ATOM 845 C CA . LYS A 1 100 ? -2.025 -0.305 10.963 1.00 91.75 100 LYS A CA 1
ATOM 846 C C . LYS A 1 100 ? -0.668 -0.851 10.522 1.00 91.75 100 LYS A C 1
ATOM 848 O O . LYS A 1 100 ? -0.073 -0.309 9.594 1.00 91.75 100 LYS A O 1
ATOM 853 N N . SER A 1 101 ? -0.160 -1.891 11.182 1.00 92.00 101 SER A N 1
ATOM 854 C CA . SER A 1 101 ? 1.077 -2.555 10.763 1.00 92.00 101 SER A CA 1
ATOM 855 C C . SER A 1 101 ? 0.935 -3.187 9.382 1.00 92.00 101 SER A C 1
ATOM 857 O O . SER A 1 101 ? 1.813 -2.982 8.552 1.00 92.00 101 SER A O 1
ATOM 859 N N . GLU A 1 102 ? -0.178 -3.868 9.119 1.00 94.94 102 GLU A N 1
ATOM 860 C CA . GLU A 1 102 ? -0.457 -4.493 7.822 1.00 94.94 102 GLU A CA 1
ATOM 861 C C . GLU A 1 102 ? -0.600 -3.448 6.709 1.00 94.94 102 GLU A C 1
ATOM 863 O O . GLU A 1 102 ? -0.008 -3.607 5.646 1.00 94.94 102 GLU A O 1
ATOM 868 N N . LEU A 1 103 ? -1.292 -2.332 6.965 1.00 94.25 103 LEU A N 1
ATOM 869 C CA . LEU A 1 103 ? -1.411 -1.220 6.017 1.00 94.25 103 LEU A CA 1
ATOM 870 C C . LEU A 1 103 ? -0.052 -0.604 5.661 1.00 94.25 103 LEU A C 1
ATOM 872 O O . LEU A 1 103 ? 0.217 -0.297 4.497 1.00 94.25 103 LEU A O 1
ATOM 876 N N . ILE A 1 104 ? 0.810 -0.413 6.663 1.00 91.81 104 ILE A N 1
ATOM 877 C CA . ILE A 1 104 ? 2.164 0.109 6.451 1.00 91.81 104 ILE A CA 1
ATOM 878 C C . ILE A 1 104 ? 2.993 -0.889 5.639 1.00 91.81 104 ILE A C 1
ATOM 880 O O . ILE A 1 104 ? 3.648 -0.476 4.686 1.00 91.81 104 ILE A O 1
ATOM 884 N N . GLU A 1 105 ? 2.943 -2.175 5.981 1.00 94.62 105 GLU A N 1
ATOM 885 C CA . GLU A 1 105 ? 3.679 -3.238 5.289 1.00 94.62 105 GLU A CA 1
ATOM 886 C C . GLU A 1 105 ? 3.230 -3.381 3.828 1.00 94.62 105 GLU A C 1
ATOM 888 O O . GLU A 1 105 ? 4.059 -3.405 2.922 1.00 94.62 105 GLU A O 1
ATOM 893 N N . TRP A 1 106 ? 1.920 -3.360 3.573 1.00 96.25 106 TRP A N 1
ATOM 894 C CA . TRP A 1 106 ? 1.352 -3.368 2.224 1.00 96.25 106 TRP A CA 1
ATOM 895 C C . TRP A 1 106 ? 1.873 -2.211 1.374 1.00 96.25 106 TRP A C 1
ATOM 897 O O . TRP A 1 106 ? 2.382 -2.414 0.267 1.00 96.25 106 TRP A O 1
ATOM 907 N N . LYS A 1 107 ? 1.806 -0.993 1.922 1.00 93.62 107 LYS A N 1
ATOM 908 C CA . LYS A 1 107 ? 2.342 0.198 1.268 1.00 93.62 107 LYS A CA 1
ATOM 909 C C . LYS A 1 107 ? 3.840 0.027 1.004 1.00 93.62 107 LYS A C 1
ATOM 911 O O . LYS A 1 107 ? 4.287 0.252 -0.117 1.00 93.62 107 LYS A O 1
ATOM 916 N N . GLU A 1 108 ? 4.629 -0.357 2.006 1.00 91.44 108 GLU A N 1
ATOM 917 C CA . GLU A 1 108 ? 6.081 -0.529 1.869 1.00 91.44 108 GLU A CA 1
ATOM 918 C C . GLU A 1 108 ? 6.441 -1.553 0.784 1.00 91.44 108 GLU A C 1
ATOM 920 O O . GLU A 1 108 ? 7.325 -1.275 -0.030 1.00 91.44 108 GLU A O 1
ATOM 925 N N . ASN A 1 109 ? 5.715 -2.669 0.705 1.00 94.12 109 ASN A N 1
ATOM 926 C CA . ASN A 1 109 ? 5.916 -3.711 -0.299 1.00 94.12 109 ASN A CA 1
ATOM 927 C C . ASN A 1 109 ? 5.655 -3.207 -1.724 1.00 94.12 109 ASN A C 1
ATOM 929 O O . ASN A 1 109 ? 6.482 -3.428 -2.613 1.00 94.12 109 ASN A O 1
ATOM 933 N N . ILE A 1 110 ? 4.569 -2.460 -1.949 1.00 94.00 110 ILE A N 1
ATOM 934 C CA . ILE A 1 110 ? 4.292 -1.848 -3.259 1.00 94.00 110 ILE A CA 1
ATOM 935 C C . ILE A 1 110 ? 5.391 -0.849 -3.635 1.00 94.00 110 ILE A C 1
ATOM 937 O O . ILE A 1 110 ? 5.943 -0.892 -4.736 1.00 94.00 110 ILE A O 1
ATOM 941 N N . LEU A 1 111 ? 5.743 0.048 -2.714 1.00 91.06 111 LEU A N 1
ATOM 942 C CA . LEU A 1 111 ? 6.739 1.088 -2.962 1.00 91.06 111 LEU A CA 1
ATOM 943 C C . LEU A 1 111 ? 8.140 0.506 -3.208 1.00 91.06 111 LEU A C 1
ATOM 945 O O . LEU A 1 111 ? 8.893 1.028 -4.037 1.00 91.06 111 LEU A O 1
ATOM 949 N N . ALA A 1 112 ? 8.495 -0.574 -2.511 1.00 89.38 112 ALA A N 1
ATOM 950 C CA . ALA A 1 112 ? 9.726 -1.317 -2.741 1.00 89.38 112 ALA A CA 1
ATOM 951 C C . ALA A 1 112 ? 9.720 -2.001 -4.114 1.00 89.38 112 ALA A C 1
ATOM 953 O O . ALA A 1 112 ? 10.695 -1.868 -4.852 1.00 89.38 112 ALA A O 1
ATOM 954 N N . ALA A 1 113 ? 8.613 -2.638 -4.504 1.00 92.44 113 ALA A N 1
ATOM 955 C CA . ALA A 1 113 ? 8.486 -3.273 -5.812 1.00 92.44 113 ALA A CA 1
ATOM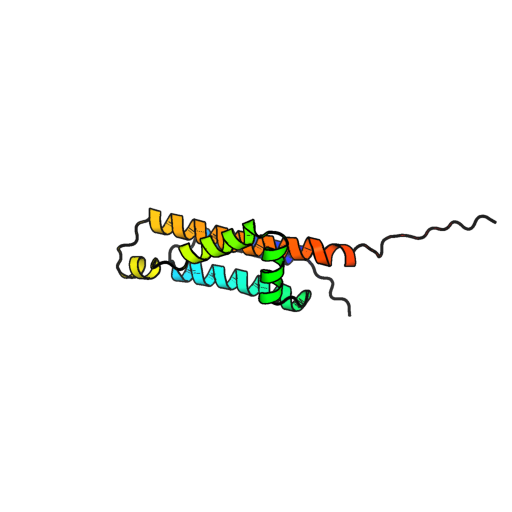 956 C C . ALA A 1 113 ? 8.654 -2.267 -6.963 1.00 92.44 113 ALA A C 1
ATOM 958 O O . ALA A 1 113 ? 9.435 -2.507 -7.883 1.00 92.44 113 ALA A O 1
ATOM 959 N N . ILE A 1 114 ? 7.990 -1.107 -6.886 1.00 90.88 114 ILE A N 1
ATOM 960 C CA . ILE A 1 114 ? 8.122 -0.030 -7.885 1.00 90.88 114 ILE A CA 1
ATOM 961 C C . ILE A 1 114 ? 9.583 0.421 -7.998 1.00 90.88 114 ILE A C 1
ATOM 963 O O . ILE A 1 114 ? 10.133 0.552 -9.091 1.00 90.88 114 ILE A O 1
ATOM 967 N N . ARG A 1 115 ? 10.239 0.634 -6.856 1.00 86.44 115 ARG A N 1
ATOM 968 C CA . ARG A 1 115 ? 11.652 1.021 -6.789 1.00 86.44 115 ARG A CA 1
ATOM 969 C C . ARG A 1 115 ? 12.566 -0.024 -7.421 1.00 86.44 115 ARG A C 1
ATOM 971 O O . ARG A 1 115 ? 13.507 0.348 -8.121 1.00 86.44 115 ARG A O 1
ATOM 978 N N . ASP A 1 116 ? 12.326 -1.299 -7.154 1.00 87.88 116 ASP A N 1
ATOM 979 C CA . ASP A 1 116 ? 13.160 -2.382 -7.665 1.00 87.88 116 ASP A CA 1
ATOM 980 C C . ASP A 1 116 ? 12.972 -2.571 -9.171 1.00 87.88 116 ASP A C 1
ATOM 982 O O . ASP A 1 116 ? 13.963 -2.756 -9.874 1.00 87.88 116 ASP A O 1
ATOM 986 N N . ILE A 1 117 ? 11.753 -2.392 -9.689 1.00 88.75 117 ILE A N 1
ATOM 987 C CA . ILE A 1 117 ? 11.481 -2.324 -11.133 1.00 88.75 117 ILE A CA 1
ATOM 988 C C . ILE A 1 117 ? 12.255 -1.174 -11.776 1.00 88.75 117 ILE A C 1
ATOM 990 O O . ILE A 1 117 ? 12.981 -1.382 -12.746 1.00 88.75 117 ILE A O 1
ATOM 994 N N . ILE A 1 118 ? 12.158 0.033 -11.209 1.00 85.88 118 ILE A N 1
ATOM 995 C CA . ILE A 1 118 ? 12.872 1.209 -11.725 1.00 85.88 118 ILE A CA 1
ATOM 996 C C . ILE A 1 118 ? 14.382 0.945 -11.791 1.00 85.88 118 ILE A C 1
ATOM 998 O O . ILE A 1 118 ? 15.038 1.283 -12.777 1.00 85.88 118 ILE A O 1
ATOM 1002 N N . LYS A 1 119 ? 14.943 0.327 -10.747 1.00 83.94 119 LYS A N 1
ATOM 1003 C CA . LYS A 1 119 ? 16.366 -0.021 -10.698 1.00 83.94 119 LYS A CA 1
ATOM 1004 C C . LYS A 1 119 ? 16.751 -1.115 -11.694 1.00 83.94 119 LYS A C 1
ATOM 1006 O O . LYS A 1 119 ? 17.832 -1.039 -12.264 1.00 83.94 119 LYS A O 1
ATOM 1011 N N . ALA A 1 120 ? 15.917 -2.135 -11.862 1.00 83.75 120 ALA A N 1
ATOM 1012 C CA . ALA A 1 120 ? 16.224 -3.268 -12.725 1.00 83.75 120 ALA A CA 1
ATOM 1013 C C . ALA A 1 120 ? 16.135 -2.898 -14.211 1.00 83.75 120 ALA A C 1
ATOM 1015 O O . ALA A 1 120 ? 17.026 -3.242 -14.980 1.00 83.75 120 ALA A O 1
ATOM 1016 N N . GLU A 1 121 ? 15.093 -2.163 -14.598 1.00 79.25 121 GLU A N 1
ATOM 1017 C CA . GLU A 1 121 ? 14.753 -1.943 -16.007 1.00 79.25 121 GLU A CA 1
ATOM 1018 C C . GLU A 1 121 ? 15.290 -0.615 -16.561 1.00 79.25 121 GLU A C 1
ATOM 1020 O O . GLU A 1 121 ? 15.536 -0.498 -17.758 1.00 79.25 121 GLU A O 1
ATOM 1025 N N . TYR A 1 122 ? 15.513 0.394 -15.709 1.00 72.69 122 TYR A N 1
ATOM 1026 C CA . TYR A 1 122 ? 15.778 1.764 -16.177 1.00 72.69 122 TYR A CA 1
ATOM 1027 C C . TYR A 1 122 ? 17.076 2.386 -15.644 1.00 72.69 122 TYR A C 1
ATOM 1029 O O . TYR A 1 122 ? 17.424 3.506 -16.024 1.00 72.69 122 TYR A O 1
ATOM 1037 N N . TYR A 1 123 ? 17.826 1.688 -14.785 1.00 66.69 123 TYR A N 1
ATOM 1038 C CA . TYR A 1 123 ? 19.073 2.220 -14.216 1.00 66.69 123 TYR A CA 1
ATOM 1039 C C . TYR A 1 123 ? 20.284 2.068 -15.159 1.00 66.69 123 TYR A C 1
ATOM 1041 O O . TYR A 1 123 ? 21.214 2.875 -15.087 1.00 66.69 123 TYR A O 1
ATOM 1049 N N . ASP A 1 124 ? 20.255 1.122 -16.106 1.00 53.31 124 ASP A N 1
ATOM 1050 C CA . ASP A 1 124 ? 21.315 0.954 -17.118 1.00 53.31 124 ASP A CA 1
ATOM 1051 C C . ASP A 1 124 ? 21.257 2.009 -18.246 1.00 53.31 124 ASP A C 1
ATOM 1053 O O . ASP A 1 124 ? 22.291 2.351 -18.826 1.00 53.31 124 ASP A O 1
ATOM 1057 N N . GLU A 1 125 ? 20.099 2.628 -18.514 1.00 50.47 125 GLU A N 1
ATOM 1058 C CA . GLU A 1 125 ? 19.947 3.635 -19.584 1.00 50.47 125 GLU A CA 1
ATOM 1059 C C . GLU A 1 125 ? 20.574 5.012 -19.265 1.00 50.47 125 GLU A C 1
ATOM 1061 O O . GLU A 1 125 ? 20.691 5.870 -20.146 1.00 50.47 125 GLU A O 1
ATOM 1066 N N . LEU A 1 126 ? 21.011 5.245 -18.020 1.00 46.97 126 LEU A N 1
ATOM 1067 C CA . LEU A 1 126 ? 21.586 6.523 -17.566 1.00 46.97 126 LEU A CA 1
ATOM 1068 C C . LEU A 1 126 ? 23.109 6.493 -17.346 1.00 46.97 126 LEU A C 1
ATOM 1070 O O . LEU A 1 126 ? 23.714 7.552 -17.158 1.00 46.97 126 LEU A O 1
ATOM 1074 N N . HIS A 1 127 ? 23.754 5.323 -17.401 1.00 47.69 127 HIS A N 1
ATOM 1075 C CA . HIS A 1 127 ? 25.194 5.184 -17.135 1.00 47.69 127 HIS A CA 1
ATOM 1076 C C . HIS A 1 127 ? 26.054 4.784 -18.345 1.00 47.69 127 HIS A C 1
ATOM 1078 O O . HIS A 1 127 ? 27.281 4.733 -18.233 1.00 47.69 127 HIS A O 1
ATOM 1084 N N . THR A 1 128 ? 25.473 4.630 -19.537 1.00 45.44 128 THR A N 1
ATOM 1085 C CA . THR A 1 128 ? 26.232 4.334 -20.767 1.00 45.44 128 THR A CA 1
ATOM 1086 C C . THR A 1 128 ? 26.914 5.536 -21.439 1.00 45.44 128 THR A C 1
ATOM 1088 O O . THR A 1 128 ? 27.583 5.338 -22.447 1.00 45.44 128 THR A O 1
ATOM 1091 N N . ASP A 1 129 ? 26.854 6.752 -20.880 1.00 46.78 129 ASP A N 1
ATOM 1092 C CA . ASP A 1 129 ? 27.595 7.921 -21.409 1.00 46.78 129 ASP A CA 1
ATOM 1093 C C . ASP A 1 129 ? 28.966 8.154 -20.728 1.00 46.78 129 ASP A C 1
ATOM 1095 O O . ASP A 1 129 ? 29.611 9.180 -20.942 1.00 46.78 129 ASP A O 1
ATOM 1099 N N . SER A 1 130 ? 29.468 7.195 -19.937 1.00 46.16 130 SER A N 1
ATOM 1100 C CA . SER A 1 130 ? 30.805 7.266 -19.313 1.00 46.16 130 SER A CA 1
ATOM 1101 C C . SER A 1 130 ? 31.734 6.109 -19.708 1.00 46.16 130 SER A C 1
ATOM 1103 O O . SER A 1 130 ? 32.552 5.653 -18.908 1.00 46.16 130 SER A O 1
ATOM 1105 N N . THR A 1 131 ? 31.686 5.653 -20.961 1.00 42.19 131 THR A N 1
ATOM 1106 C CA . THR A 1 131 ? 32.868 5.011 -21.560 1.00 42.19 131 THR A CA 1
ATOM 1107 C C . THR A 1 131 ? 33.598 6.040 -22.408 1.00 42.19 131 THR A C 1
ATOM 1109 O O . THR A 1 131 ? 33.364 6.209 -23.600 1.00 42.19 131 THR A O 1
ATOM 1112 N N . GLY A 1 132 ? 34.504 6.764 -21.748 1.00 41.78 132 GLY A N 1
ATOM 1113 C CA . GLY A 1 132 ? 35.549 7.514 -22.422 1.00 41.78 132 GLY A CA 1
ATOM 1114 C C . GLY A 1 132 ? 36.344 6.567 -23.313 1.00 41.78 132 GLY A C 1
ATOM 1115 O O . GLY A 1 132 ? 37.187 5.809 -22.837 1.00 41.78 132 GLY A O 1
ATOM 1116 N N . ILE A 1 133 ? 36.075 6.610 -24.615 1.00 42.44 133 ILE A N 1
ATOM 1117 C CA . ILE A 1 133 ? 36.938 6.002 -25.616 1.00 42.44 133 ILE A CA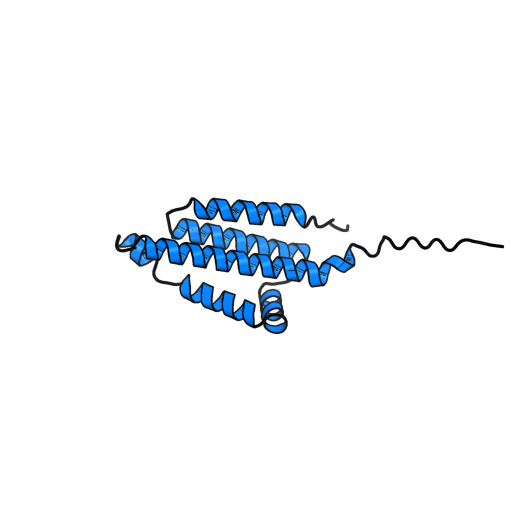 1
ATOM 1118 C C . ILE A 1 133 ? 38.173 6.900 -25.735 1.00 42.44 133 ILE A C 1
ATOM 1120 O O . ILE A 1 133 ? 38.250 7.791 -26.574 1.00 42.44 133 ILE A O 1
ATOM 1124 N N . ALA A 1 134 ? 39.149 6.675 -24.858 1.00 44.84 134 ALA A N 1
ATOM 1125 C CA . ALA A 1 134 ? 40.524 7.085 -25.085 1.00 44.84 134 ALA A CA 1
ATOM 1126 C C . ALA A 1 134 ? 41.217 5.983 -25.902 1.00 44.84 134 ALA A C 1
ATOM 1128 O O . ALA A 1 134 ? 41.953 5.165 -25.355 1.00 44.84 134 ALA A O 1
ATOM 1129 N N . TYR A 1 135 ? 40.978 5.940 -27.218 1.00 44.44 135 TYR A N 1
ATOM 1130 C CA . TYR A 1 135 ? 41.962 5.317 -28.103 1.00 44.44 135 TYR A CA 1
ATOM 1131 C C . TYR A 1 135 ? 43.086 6.328 -28.290 1.00 44.44 135 TYR A C 1
ATOM 1133 O O . TYR A 1 135 ? 42.925 7.344 -28.962 1.00 44.44 135 TYR A O 1
ATOM 1141 N N . GLY A 1 136 ? 44.207 6.062 -27.622 1.00 40.84 136 GLY A N 1
ATOM 1142 C CA . GLY A 1 136 ? 45.452 6.766 -27.869 1.00 40.84 136 GLY A CA 1
ATOM 1143 C C . GLY A 1 136 ? 45.868 6.582 -29.324 1.00 40.84 136 GLY A C 1
ATOM 1144 O O . GLY A 1 136 ? 46.068 5.457 -29.781 1.00 40.84 136 GLY A O 1
ATOM 1145 N N . GLU A 1 137 ? 46.021 7.692 -30.038 1.00 36.88 137 GLU A N 1
ATOM 1146 C CA . GLU A 1 137 ? 46.835 7.728 -31.244 1.00 36.88 137 GLU A CA 1
ATOM 1147 C C . GLU A 1 137 ? 48.299 7.581 -30.825 1.00 36.88 137 GLU A C 1
ATOM 1149 O O . GLU A 1 137 ? 48.911 8.488 -30.262 1.00 36.88 137 GLU A O 1
ATOM 1154 N N . ALA A 1 138 ? 48.847 6.397 -31.081 1.00 42.59 138 ALA A N 1
ATOM 1155 C CA . ALA A 1 138 ? 50.273 6.205 -31.254 1.00 42.59 138 ALA A CA 1
ATOM 1156 C C . ALA A 1 138 ? 50.524 5.918 -32.740 1.00 42.59 138 ALA A C 1
ATOM 1158 O O . ALA A 1 138 ? 50.274 4.802 -33.199 1.00 42.59 138 ALA A O 1
ATOM 1159 N N . ALA A 1 139 ? 51.001 6.930 -33.467 1.00 42.62 139 ALA A N 1
ATOM 1160 C CA . ALA A 1 139 ? 51.845 6.807 -34.656 1.00 42.62 139 ALA A CA 1
ATOM 1161 C C . ALA A 1 139 ? 52.595 8.126 -34.883 1.00 42.62 139 ALA A C 1
ATOM 1163 O O . ALA A 1 139 ? 51.920 9.172 -34.992 1.00 42.62 139 ALA A O 1
#

Foldseek 3Di:
DDDPDDPVVLVVVLVVLLVVLVPDDQLVVNLVSLVVNLVVLQVCCCVNVVAHPVNLLVVCCVPPVPLSVLLVVLVVLLPDCQNVCVVVVNRDPVSSVVSSVSSSVSSVSSNVSSVVCCCPPPVVVPPVVPPPPPPDDDD